Protein AF-A0A401QF57-F1 (afdb_monomer_lite)

Structure (mmCIF, N/CA/C/O backbone):
data_AF-A0A401QF57-F1
#
_entry.id   AF-A0A401QF57-F1
#
loop_
_atom_site.group_PDB
_atom_site.id
_atom_site.type_symbol
_atom_site.label_atom_id
_atom_site.label_alt_id
_atom_site.label_comp_id
_atom_site.label_asym_id
_atom_site.label_entity_id
_atom_site.label_seq_id
_atom_site.pdbx_PDB_ins_code
_atom_site.Cartn_x
_atom_site.Cartn_y
_atom_site.Cartn_z
_atom_site.occupancy
_atom_site.B_iso_or_equiv
_atom_site.auth_seq_id
_atom_site.auth_comp_id
_atom_site.auth_asym_id
_atom_site.auth_atom_id
_atom_site.pdbx_PDB_model_num
ATOM 1 N N . PHE A 1 1 ? 5.987 4.599 -13.560 1.00 45.88 1 PHE A N 1
ATOM 2 C CA . PHE A 1 1 ? 5.407 3.442 -14.278 1.00 45.88 1 PHE A CA 1
ATOM 3 C C . PHE A 1 1 ? 6.190 3.004 -15.525 1.00 45.88 1 PHE A C 1
ATOM 5 O O . PHE A 1 1 ? 6.233 1.810 -15.773 1.00 45.88 1 PHE A O 1
ATOM 12 N N . GLY A 1 2 ? 6.847 3.891 -16.292 1.00 44.38 2 GLY A N 1
ATOM 13 C CA . GLY A 1 2 ? 7.548 3.498 -17.535 1.00 44.38 2 GLY A CA 1
ATOM 14 C C . GLY A 1 2 ? 8.896 2.760 -17.393 1.00 44.38 2 GLY A C 1
ATOM 15 O O . GLY A 1 2 ? 9.290 2.054 -18.313 1.00 44.38 2 GLY A O 1
ATOM 16 N N . ALA A 1 3 ? 9.602 2.878 -16.260 1.00 53.50 3 ALA A N 1
ATOM 17 C CA . ALA A 1 3 ? 10.972 2.354 -16.111 1.00 53.50 3 ALA A CA 1
ATOM 18 C C . ALA A 1 3 ? 11.071 0.862 -15.712 1.00 53.50 3 ALA A C 1
ATOM 20 O O . ALA A 1 3 ? 12.091 0.225 -15.980 1.00 53.50 3 ALA A O 1
ATOM 21 N N . GLN A 1 4 ? 10.019 0.288 -15.112 1.00 53.28 4 GLN A N 1
ATOM 22 C CA . GLN A 1 4 ? 10.009 -1.108 -14.641 1.00 53.28 4 GLN A 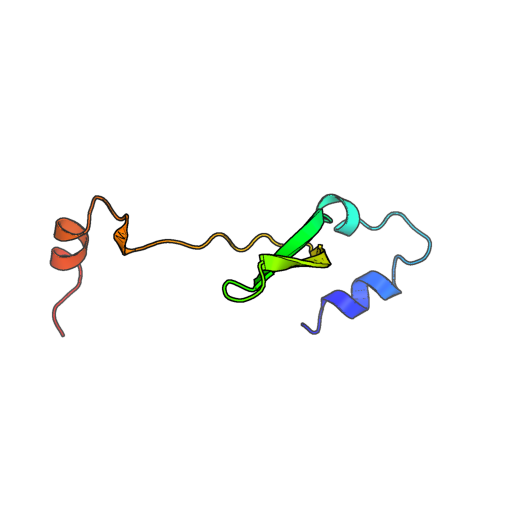CA 1
ATOM 23 C C . GLN A 1 4 ? 10.039 -2.111 -15.815 1.00 53.28 4 GLN A C 1
ATOM 25 O O . GLN A 1 4 ? 10.736 -3.121 -15.762 1.00 53.28 4 GLN A O 1
ATOM 30 N N . LEU A 1 5 ? 9.353 -1.789 -16.921 1.00 54.41 5 LEU A N 1
ATOM 31 C CA . LEU A 1 5 ? 9.198 -2.674 -18.087 1.00 54.41 5 LEU A CA 1
ATOM 32 C C . LEU A 1 5 ? 10.498 -2.906 -18.880 1.00 54.41 5 LEU A C 1
ATOM 34 O O . LEU A 1 5 ? 10.606 -3.904 -19.591 1.00 54.41 5 LEU A O 1
ATOM 38 N N . LEU A 1 6 ? 11.475 -1.995 -18.800 1.00 58.09 6 LEU A N 1
ATOM 39 C CA . LEU A 1 6 ? 12.746 -2.111 -19.532 1.00 58.09 6 LEU A CA 1
ATOM 40 C C . LEU A 1 6 ? 13.737 -3.052 -18.828 1.00 58.09 6 LEU A C 1
ATOM 42 O O . LEU A 1 6 ? 14.402 -3.845 -19.493 1.00 58.09 6 LEU A O 1
ATOM 46 N N . HIS A 1 7 ? 13.795 -3.025 -17.494 1.00 56.34 7 HIS A N 1
ATOM 47 C CA . HIS A 1 7 ? 14.695 -3.883 -16.713 1.00 56.34 7 HIS A CA 1
ATOM 48 C C . HIS A 1 7 ? 14.273 -5.357 -16.748 1.00 56.34 7 HIS A C 1
ATOM 50 O O . HIS A 1 7 ? 15.111 -6.237 -16.929 1.00 56.34 7 HIS A O 1
ATOM 56 N N . GLU A 1 8 ? 12.968 -5.634 -16.676 1.00 59.59 8 GLU A N 1
ATOM 57 C CA . GLU A 1 8 ? 12.432 -6.998 -16.804 1.00 59.59 8 GLU A CA 1
ATOM 58 C C . GLU A 1 8 ? 12.653 -7.613 -18.193 1.00 59.59 8 GLU A C 1
ATOM 60 O O . GLU A 1 8 ? 12.572 -8.830 -18.346 1.00 59.59 8 GLU A O 1
ATOM 65 N N . ARG A 1 9 ? 12.914 -6.795 -19.221 1.00 58.31 9 ARG A N 1
ATOM 66 C CA . ARG A 1 9 ? 13.213 -7.261 -20.583 1.00 58.31 9 ARG A CA 1
ATOM 67 C C . ARG A 1 9 ? 14.696 -7.567 -20.794 1.00 58.31 9 ARG A C 1
ATOM 69 O O . ARG A 1 9 ? 14.990 -8.487 -21.549 1.00 58.31 9 ARG A O 1
ATOM 76 N N . ASN A 1 10 ? 15.600 -6.856 -20.116 1.00 60.72 10 ASN A N 1
ATOM 77 C CA . ASN A 1 10 ? 17.051 -7.034 -20.266 1.00 60.72 10 ASN A CA 1
ATOM 78 C C . ASN A 1 10 ? 17.645 -8.153 -19.396 1.00 60.72 10 ASN A C 1
ATOM 80 O O . ASN A 1 10 ? 18.673 -8.706 -19.769 1.00 60.72 10 ASN A O 1
ATOM 84 N N . CYS A 1 11 ? 17.001 -8.528 -18.286 1.00 57.44 11 CYS A N 1
ATOM 85 C CA . CYS A 1 11 ? 17.526 -9.542 -17.358 1.00 57.44 11 CYS A CA 1
ATOM 86 C C . CYS A 1 11 ? 16.706 -10.845 -17.341 1.00 57.44 11 CYS A C 1
ATOM 88 O O . CYS A 1 11 ? 16.681 -11.540 -16.332 1.00 57.44 11 CYS A O 1
ATOM 90 N N . ARG A 1 12 ? 16.003 -11.205 -18.428 1.00 60.56 12 ARG A N 1
ATOM 91 C CA . ARG A 1 12 ? 15.178 -12.438 -18.460 1.00 60.56 12 ARG A CA 1
ATOM 92 C C . ARG A 1 12 ? 15.976 -13.740 -18.309 1.00 60.56 12 ARG A C 1
ATOM 94 O O . ARG A 1 12 ? 15.376 -14.773 -18.035 1.00 60.56 12 ARG A O 1
ATOM 101 N N . SER A 1 13 ? 17.290 -13.701 -18.518 1.00 62.06 13 SER A N 1
ATOM 102 C CA . SER A 1 13 ? 18.180 -14.870 -18.556 1.00 62.06 13 SER A CA 1
ATOM 103 C C . SER A 1 13 ? 19.415 -14.739 -17.651 1.00 62.06 13 SER A C 1
ATOM 105 O O . SER A 1 13 ? 20.327 -15.553 -17.756 1.00 62.06 13 SER A O 1
ATOM 107 N N . SER A 1 14 ? 19.465 -13.723 -16.785 1.00 68.69 14 SER A N 1
ATOM 108 C CA . SER A 1 14 ? 20.555 -13.464 -15.832 1.00 68.69 14 SER A CA 1
ATOM 109 C C . SER A 1 14 ? 19.984 -13.048 -14.476 1.00 68.69 14 SER A C 1
ATOM 111 O O . SER A 1 14 ? 18.819 -12.662 -14.399 1.00 68.69 14 SER A O 1
ATOM 113 N N . GLU A 1 15 ? 20.792 -13.084 -13.415 1.00 68.75 15 GLU A N 1
ATOM 114 C CA . GLU A 1 15 ? 20.372 -12.605 -12.092 1.00 68.75 15 GLU A CA 1
ATOM 115 C C . GLU A 1 15 ? 19.839 -11.167 -12.184 1.00 68.75 15 GLU A C 1
ATOM 117 O O . GLU A 1 15 ? 20.510 -10.260 -12.687 1.00 68.75 15 GLU A O 1
ATOM 122 N N . ASN A 1 16 ? 18.592 -10.972 -11.748 1.00 75.31 16 ASN A N 1
ATOM 123 C CA . ASN A 1 16 ? 17.935 -9.675 -11.774 1.00 75.31 16 ASN A CA 1
ATOM 124 C C . ASN A 1 16 ? 18.043 -9.035 -10.382 1.00 75.31 16 ASN A C 1
ATOM 126 O O . ASN A 1 16 ? 17.379 -9.501 -9.455 1.00 75.31 16 ASN A O 1
ATOM 130 N N . PRO A 1 17 ? 18.807 -7.943 -10.211 1.00 79.62 17 PRO A N 1
ATOM 131 C CA . PRO A 1 17 ? 18.982 -7.306 -8.907 1.00 79.62 17 PRO A CA 1
ATOM 132 C C . PRO A 1 17 ? 17.669 -6.782 -8.299 1.00 79.62 17 PRO A C 1
ATOM 134 O O . PRO A 1 17 ? 17.604 -6.569 -7.091 1.00 79.62 17 PRO A O 1
ATOM 137 N N . ASN A 1 18 ? 16.595 -6.630 -9.087 1.00 75.69 18 ASN A N 1
ATOM 138 C CA . ASN A 1 18 ? 15.270 -6.291 -8.555 1.00 75.69 18 ASN A CA 1
ATOM 139 C C . ASN A 1 18 ? 14.671 -7.392 -7.671 1.00 75.69 18 ASN A C 1
ATOM 141 O O . ASN A 1 18 ? 13.797 -7.096 -6.858 1.00 75.69 18 ASN A O 1
ATOM 145 N N . GLU A 1 19 ? 15.116 -8.645 -7.793 1.00 82.38 19 GLU A N 1
ATOM 146 C CA . GLU A 1 19 ? 14.646 -9.719 -6.913 1.00 82.38 19 GLU A CA 1
ATOM 147 C C . GLU A 1 19 ? 15.009 -9.470 -5.447 1.00 82.38 19 GLU A C 1
ATOM 149 O O . GLU A 1 19 ? 14.238 -9.853 -4.571 1.00 82.38 19 GLU A O 1
ATOM 154 N N . ALA A 1 20 ? 16.094 -8.737 -5.172 1.00 85.44 20 ALA A N 1
ATOM 155 C CA . ALA A 1 20 ? 16.489 -8.371 -3.813 1.00 85.44 20 ALA A CA 1
ATOM 156 C C . ALA A 1 20 ? 15.454 -7.486 -3.090 1.00 85.44 20 ALA A C 1
ATOM 158 O O . ALA A 1 20 ? 15.403 -7.478 -1.863 1.00 85.44 20 ALA A O 1
ATOM 159 N N . PHE A 1 21 ? 14.618 -6.759 -3.838 1.00 86.38 21 PHE A N 1
ATOM 160 C CA . PHE A 1 21 ? 13.556 -5.906 -3.294 1.00 86.38 21 PHE A CA 1
ATOM 161 C C . PHE A 1 21 ? 12.161 -6.512 -3.454 1.00 86.38 21 PHE A C 1
ATOM 163 O O . PHE A 1 21 ? 11.175 -5.898 -3.057 1.00 86.38 21 PHE A O 1
ATOM 170 N N . ARG A 1 22 ? 12.053 -7.700 -4.054 1.00 90.38 22 ARG A N 1
ATOM 171 C CA . ARG A 1 22 ? 10.772 -8.334 -4.352 1.00 90.38 22 ARG A CA 1
ATOM 172 C C . ARG A 1 22 ? 10.137 -8.875 -3.075 1.00 90.38 22 ARG A C 1
ATOM 174 O O . ARG A 1 22 ? 10.728 -9.700 -2.386 1.00 90.38 22 ARG A O 1
ATOM 181 N N . PHE A 1 23 ? 8.886 -8.507 -2.821 1.00 92.19 23 PHE A N 1
ATOM 182 C CA . PHE A 1 23 ? 8.075 -9.118 -1.770 1.00 92.19 23 PHE A CA 1
ATOM 183 C C . PHE A 1 23 ? 6.666 -9.458 -2.262 1.00 92.19 23 PHE A C 1
ATOM 185 O O . PHE A 1 23 ? 6.185 -8.938 -3.272 1.00 92.19 23 PHE A O 1
ATOM 192 N N . LEU A 1 24 ? 6.012 -10.384 -1.557 1.00 94.62 24 LEU A N 1
ATOM 193 C CA . LEU A 1 24 ? 4.609 -10.729 -1.767 1.00 94.62 24 LEU A CA 1
ATOM 194 C C . LEU A 1 24 ? 3.748 -9.962 -0.768 1.00 94.62 24 LEU A C 1
ATOM 196 O O . LEU A 1 24 ? 3.977 -10.025 0.438 1.00 94.62 24 LEU A O 1
ATOM 200 N N . VAL A 1 25 ? 2.744 -9.261 -1.281 1.00 94.19 25 VAL A N 1
ATOM 201 C CA . VAL A 1 25 ? 1.706 -8.618 -0.480 1.00 94.19 25 V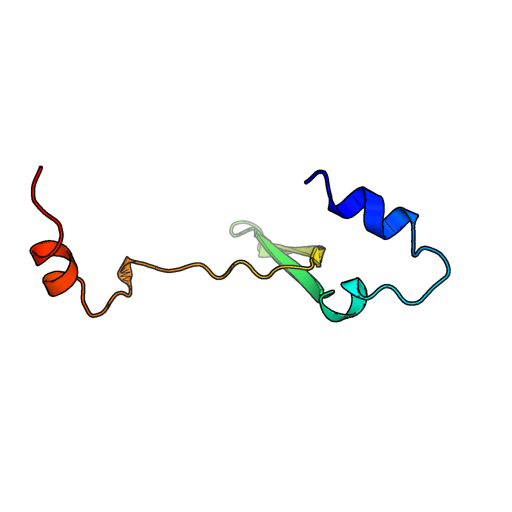AL A CA 1
ATOM 202 C C . VAL A 1 25 ? 0.468 -9.494 -0.523 1.00 94.19 25 VAL A C 1
ATOM 204 O O . VAL A 1 25 ? -0.057 -9.774 -1.602 1.00 94.19 25 VAL A O 1
ATOM 207 N N . GLU A 1 26 ? 0.001 -9.906 0.652 1.00 96.75 26 GLU A N 1
ATOM 208 C CA . GLU A 1 26 ? -1.296 -10.550 0.820 1.00 96.75 26 GLU A CA 1
ATOM 209 C C . GLU A 1 26 ? -2.335 -9.508 1.240 1.00 96.75 26 GLU A C 1
ATOM 211 O O . GLU A 1 26 ? -2.243 -8.884 2.297 1.00 96.75 26 GLU A O 1
ATOM 216 N N . GLU A 1 27 ? -3.341 -9.321 0.397 1.00 93.81 27 GLU A N 1
ATOM 217 C CA . GLU A 1 27 ? -4.501 -8.491 0.669 1.00 93.81 27 GLU A CA 1
ATOM 218 C C . GLU A 1 27 ? -5.656 -9.374 1.138 1.00 93.81 27 GLU A C 1
ATOM 220 O O . GLU A 1 27 ? -6.002 -10.374 0.504 1.00 93.81 27 GLU A O 1
ATOM 225 N N . ARG A 1 28 ? -6.293 -8.971 2.239 1.00 96.19 28 ARG A N 1
ATOM 226 C CA . ARG A 1 28 ? -7.468 -9.639 2.795 1.00 96.19 28 ARG A CA 1
ATOM 227 C C . ARG A 1 28 ? -8.645 -8.674 2.831 1.00 96.19 28 ARG A C 1
ATOM 229 O O . ARG A 1 28 ? -8.637 -7.701 3.580 1.00 96.19 28 ARG A O 1
ATOM 236 N N . ILE A 1 29 ? -9.691 -8.990 2.077 1.00 95.81 29 ILE A N 1
ATOM 237 C CA . ILE A 1 29 ? -10.937 -8.222 2.048 1.00 95.81 29 ILE A CA 1
ATOM 238 C C . ILE A 1 29 ? -12.008 -8.998 2.814 1.00 95.81 29 ILE A C 1
ATOM 240 O O . ILE A 1 29 ? -12.383 -10.101 2.417 1.00 95.81 29 ILE A O 1
ATOM 244 N N . ASN A 1 30 ? -12.517 -8.407 3.897 1.00 96.69 30 ASN A N 1
ATOM 245 C CA . ASN A 1 30 ? -13.627 -8.949 4.683 1.00 96.69 30 ASN A CA 1
ATOM 246 C C . ASN A 1 30 ? -14.930 -8.211 4.361 1.00 96.69 30 ASN A C 1
ATOM 248 O O . ASN A 1 30 ? -15.034 -7.001 4.557 1.00 96.69 30 ASN A O 1
ATOM 252 N N . CYS A 1 31 ? -15.956 -8.949 3.940 1.00 95.62 31 CYS A N 1
ATOM 253 C CA . CYS A 1 31 ? -17.313 -8.426 3.844 1.00 95.62 31 CYS A CA 1
ATOM 254 C C . CYS A 1 31 ? -17.951 -8.383 5.240 1.00 95.62 31 CYS A C 1
ATOM 256 O O . CYS A 1 31 ? -18.266 -9.428 5.804 1.00 95.62 31 CYS A O 1
ATOM 258 N N . LEU A 1 32 ? -18.194 -7.182 5.772 1.00 95.31 32 LEU A N 1
ATOM 259 C CA . LEU A 1 32 ? -18.772 -6.989 7.112 1.00 95.31 32 LEU A CA 1
ATOM 260 C C . LEU A 1 32 ? -20.182 -7.585 7.264 1.00 95.31 32 LEU A C 1
ATOM 262 O O . LEU A 1 32 ? -20.514 -8.090 8.328 1.00 95.31 32 LEU A O 1
ATOM 266 N N . ALA A 1 33 ? -20.998 -7.565 6.205 1.00 96.25 33 ALA A N 1
ATOM 267 C CA . ALA A 1 33 ? -22.383 -8.041 6.262 1.00 96.25 33 ALA A CA 1
ATOM 268 C C . ALA A 1 33 ? -22.518 -9.571 6.163 1.00 96.25 33 ALA A C 1
ATOM 270 O O . ALA A 1 33 ? -23.413 -10.149 6.768 1.00 96.25 33 ALA A O 1
ATOM 271 N N . SER A 1 34 ? -21.655 -10.233 5.383 1.00 95.00 34 SER A N 1
ATOM 272 C CA . SER A 1 34 ? -21.747 -11.683 5.131 1.00 95.00 34 SER A CA 1
ATOM 273 C C . SER A 1 34 ? -20.656 -12.508 5.814 1.00 95.00 34 SER A C 1
ATOM 275 O O . SER A 1 34 ? -20.686 -13.733 5.735 1.00 95.00 34 SER A O 1
ATOM 277 N N . GLY A 1 35 ? -19.655 -11.860 6.416 1.00 94.62 35 GLY A N 1
ATOM 278 C CA . GLY A 1 35 ? -18.482 -12.514 7.001 1.00 94.62 35 GLY A CA 1
ATOM 279 C C . GLY A 1 35 ? -17.535 -13.157 5.981 1.00 94.62 35 GLY A C 1
ATOM 280 O O . GLY A 1 35 ? -16.519 -13.730 6.367 1.00 94.62 35 GLY A O 1
ATOM 281 N N . LYS A 1 36 ? -17.838 -13.078 4.677 1.00 96.25 36 LYS A N 1
ATOM 282 C CA . LYS A 1 36 ? -17.014 -13.681 3.624 1.00 96.25 36 LYS A CA 1
ATOM 283 C C . LYS A 1 36 ? -15.678 -12.964 3.495 1.00 96.25 36 LYS A C 1
ATOM 285 O O . LYS A 1 36 ? -15.614 -11.735 3.523 1.00 96.25 36 LYS A O 1
ATOM 290 N N . VAL A 1 37 ? -14.634 -13.755 3.280 1.00 96.88 37 VAL A N 1
ATOM 291 C CA . VAL A 1 37 ? -13.258 -13.282 3.135 1.00 96.88 37 VAL A CA 1
ATOM 292 C C . VAL A 1 37 ? -12.766 -13.585 1.728 1.00 96.88 37 VAL A C 1
ATOM 294 O O . VAL A 1 37 ? -12.993 -14.680 1.214 1.00 96.88 37 VAL A O 1
ATOM 297 N N . LYS A 1 38 ? -12.074 -12.630 1.113 1.00 96.56 38 LYS A N 1
ATOM 298 C CA . LYS A 1 38 ? -11.331 -12.828 -0.131 1.00 96.56 38 LYS A CA 1
ATOM 299 C C . LYS A 1 38 ? -9.863 -12.499 0.105 1.00 96.56 38 LYS A C 1
ATOM 301 O O . LYS A 1 38 ? -9.562 -11.452 0.672 1.00 96.56 38 LYS A O 1
ATOM 306 N N . TYR A 1 39 ? -8.987 -13.376 -0.369 1.00 97.12 39 TYR A N 1
ATOM 307 C CA . TYR A 1 39 ? -7.543 -13.178 -0.361 1.00 97.12 39 TYR A CA 1
ATOM 308 C C . TYR A 1 39 ? -7.055 -12.904 -1.782 1.00 97.12 39 TYR A C 1
ATOM 310 O O . TYR A 1 39 ? -7.472 -13.583 -2.725 1.00 97.12 39 TYR A O 1
ATOM 318 N N . THR A 1 40 ? -6.194 -11.907 -1.942 1.00 95.69 40 THR A N 1
ATOM 319 C CA . THR A 1 40 ? -5.508 -11.588 -3.197 1.00 95.69 40 THR A CA 1
ATOM 320 C C . THR A 1 40 ? -4.023 -11.411 -2.925 1.00 95.69 40 THR A C 1
ATOM 322 O O . THR A 1 40 ? -3.636 -10.887 -1.888 1.00 95.69 40 THR A O 1
ATOM 325 N N . GLN A 1 41 ? -3.179 -11.880 -3.839 1.00 95.88 41 GLN A N 1
ATOM 326 C CA . GLN A 1 41 ? -1.729 -11.755 -3.719 1.00 95.88 41 GLN A CA 1
ATOM 327 C C . GLN A 1 41 ? -1.191 -10.923 -4.875 1.00 95.88 41 GLN A C 1
ATOM 329 O O . GLN A 1 41 ? -1.632 -11.078 -6.016 1.00 95.88 41 GLN A O 1
ATOM 334 N N . ARG A 1 42 ? -0.227 -10.052 -4.582 1.00 93.12 42 ARG A N 1
ATOM 335 C CA . ARG A 1 42 ? 0.491 -9.275 -5.594 1.00 93.12 42 ARG A CA 1
ATOM 336 C C . ARG A 1 42 ? 1.976 -9.207 -5.266 1.00 93.12 42 ARG A C 1
ATOM 338 O O . ARG A 1 42 ? 2.362 -9.235 -4.101 1.00 93.12 42 ARG A O 1
ATOM 345 N N . VAL A 1 43 ? 2.798 -9.121 -6.304 1.00 93.44 43 VAL A N 1
ATOM 346 C CA . VAL A 1 43 ? 4.230 -8.848 -6.159 1.00 93.44 43 VAL A CA 1
ATOM 347 C C . VAL A 1 43 ? 4.419 -7.340 -6.117 1.00 93.44 43 VAL A C 1
ATOM 349 O O . VAL A 1 43 ? 3.858 -6.629 -6.950 1.00 93.44 43 VAL A O 1
ATOM 352 N N . ASP A 1 44 ? 5.207 -6.868 -5.163 1.00 92.06 44 ASP A N 1
ATOM 353 C CA . ASP A 1 44 ? 5.549 -5.460 -5.017 1.00 92.06 44 ASP A CA 1
ATOM 354 C C . ASP A 1 44 ? 7.053 -5.328 -4.725 1.00 92.06 44 ASP A C 1
ATOM 356 O O . ASP A 1 44 ? 7.726 -6.302 -4.374 1.00 92.06 44 ASP A O 1
ATOM 360 N N . TYR A 1 45 ? 7.586 -4.130 -4.940 1.00 91.06 45 TYR A N 1
ATOM 361 C CA . TYR A 1 45 ? 9.016 -3.825 -4.798 1.00 91.06 45 TYR A CA 1
ATOM 362 C C . TYR A 1 45 ? 9.264 -2.616 -3.892 1.00 91.06 45 TYR A C 1
ATOM 364 O O . TYR A 1 45 ? 10.397 -2.369 -3.488 1.00 91.06 45 TYR A O 1
ATOM 372 N N . ILE A 1 46 ? 8.218 -1.848 -3.562 1.00 90.06 46 ILE A N 1
ATOM 373 C CA . ILE A 1 46 ? 8.323 -0.654 -2.720 1.00 90.06 46 ILE A CA 1
ATOM 374 C C . ILE A 1 46 ? 7.213 -0.682 -1.673 1.00 90.06 46 ILE A C 1
ATOM 376 O O . ILE A 1 46 ? 6.030 -0.691 -2.003 1.00 90.06 46 ILE A O 1
ATOM 380 N N . MET A 1 47 ? 7.585 -0.634 -0.393 1.00 89.00 47 MET A N 1
ATOM 381 C CA . MET A 1 47 ? 6.618 -0.492 0.693 1.00 89.00 47 MET A CA 1
ATOM 382 C C . MET A 1 47 ? 6.325 0.991 0.947 1.00 89.00 47 MET A C 1
ATOM 384 O O . MET A 1 47 ? 7.192 1.740 1.395 1.00 89.00 47 MET A O 1
ATOM 388 N N . GLN A 1 48 ? 5.092 1.418 0.675 1.00 87.88 48 GLN A N 1
ATOM 389 C CA . GLN A 1 48 ? 4.625 2.760 1.021 1.00 87.88 48 GLN A CA 1
ATOM 390 C C . GLN A 1 48 ? 4.227 2.798 2.499 1.00 87.88 48 GLN A C 1
ATOM 392 O O . GLN A 1 48 ? 3.223 2.202 2.888 1.00 87.88 48 GLN A O 1
ATOM 397 N N . LEU A 1 49 ? 5.009 3.494 3.324 1.00 89.75 49 LEU A N 1
ATOM 398 C CA . LEU A 1 49 ? 4.696 3.673 4.739 1.00 89.75 49 LEU A CA 1
ATOM 399 C C . LEU A 1 49 ? 3.818 4.926 4.920 1.00 89.75 49 LEU A C 1
ATOM 401 O O . LEU A 1 49 ? 4.289 6.03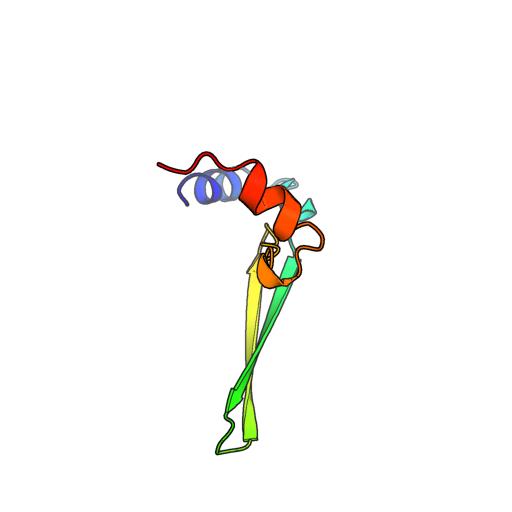0 4.634 1.00 89.75 49 LEU A O 1
ATOM 405 N N . PRO A 1 50 ? 2.556 4.799 5.375 1.00 89.75 50 PRO A N 1
ATOM 406 C CA . PRO A 1 50 ? 1.725 5.963 5.648 1.00 89.75 50 PRO A CA 1
ATOM 407 C C . PRO A 1 50 ? 2.296 6.747 6.833 1.00 89.75 50 PRO A C 1
ATOM 409 O O . PRO A 1 50 ? 2.668 6.165 7.851 1.00 89.75 50 PRO A O 1
ATOM 412 N N . VAL A 1 51 ? 2.330 8.075 6.714 1.00 90.56 51 VAL A N 1
ATOM 413 C CA . VAL A 1 51 ? 2.753 8.974 7.795 1.00 90.56 51 VAL A CA 1
ATOM 414 C C . VAL A 1 51 ? 1.507 9.618 8.408 1.00 90.56 51 VAL A C 1
ATOM 416 O O . VAL A 1 51 ? 0.958 10.559 7.830 1.00 90.56 51 VAL A O 1
ATOM 419 N N . PRO A 1 52 ? 1.008 9.117 9.553 1.00 89.31 52 PRO A N 1
ATOM 420 C CA . PRO A 1 52 ? -0.163 9.688 10.199 1.00 89.31 52 PRO A CA 1
ATOM 421 C C . PRO A 1 52 ? 0.214 10.997 10.895 1.00 89.31 52 PRO A C 1
ATOM 423 O O . PRO A 1 52 ? 0.736 10.998 12.009 1.00 89.31 52 PRO A O 1
ATOM 426 N N . MET A 1 53 ? -0.108 12.125 10.263 1.00 87.12 53 MET A N 1
ATOM 427 C CA . MET A 1 53 ? 0.105 13.454 10.853 1.00 87.12 53 MET A CA 1
ATOM 428 C C . MET A 1 53 ? -0.639 13.621 12.184 1.00 87.12 53 MET A C 1
ATOM 430 O O . MET A 1 53 ? -0.182 14.335 13.075 1.00 87.12 53 MET A O 1
ATOM 434 N N . GLU A 1 54 ? -1.737 12.884 12.380 1.00 86.50 54 GLU A N 1
ATOM 435 C CA . GLU A 1 54 ? -2.469 12.903 13.642 1.00 86.50 54 GLU A CA 1
ATOM 436 C C . GLU A 1 54 ? -1.735 12.253 14.816 1.00 86.50 54 GLU A C 1
ATOM 438 O O . GLU A 1 54 ? -2.043 12.555 15.968 1.00 86.50 54 GLU A O 1
ATOM 443 N N . ALA A 1 55 ? -0.736 11.416 14.553 1.00 87.44 55 ALA A N 1
ATOM 444 C CA . ALA A 1 55 ? 0.115 10.847 15.591 1.00 87.44 55 ALA A CA 1
ATOM 445 C C . ALA A 1 55 ? 1.335 11.732 15.905 1.00 87.44 55 ALA A C 1
ATOM 447 O O . ALA A 1 55 ? 2.170 11.357 16.727 1.00 87.44 55 ALA A O 1
ATOM 448 N N . ALA A 1 56 ? 1.469 12.898 15.261 1.00 87.12 56 ALA A N 1
ATOM 449 C CA . ALA A 1 56 ? 2.592 13.791 15.503 1.00 87.12 56 ALA A CA 1
ATOM 450 C C . ALA A 1 56 ? 2.590 14.297 16.957 1.00 87.12 56 ALA A C 1
ATOM 452 O O . ALA A 1 56 ? 1.597 14.821 17.459 1.00 87.12 56 ALA A O 1
ATOM 453 N N . ILE A 1 57 ? 3.730 14.168 17.635 1.00 87.75 57 ILE A N 1
ATOM 454 C CA . ILE A 1 57 ? 3.910 14.593 19.035 1.00 87.75 57 ILE A CA 1
ATOM 455 C C . ILE A 1 57 ? 4.141 16.111 19.119 1.00 87.75 57 ILE A C 1
ATOM 457 O O . ILE A 1 57 ? 3.866 16.755 20.128 1.00 87.75 57 ILE A O 1
ATOM 461 N N . ASN A 1 58 ? 4.632 16.712 18.037 1.00 84.31 58 ASN A N 1
ATOM 462 C CA . ASN A 1 58 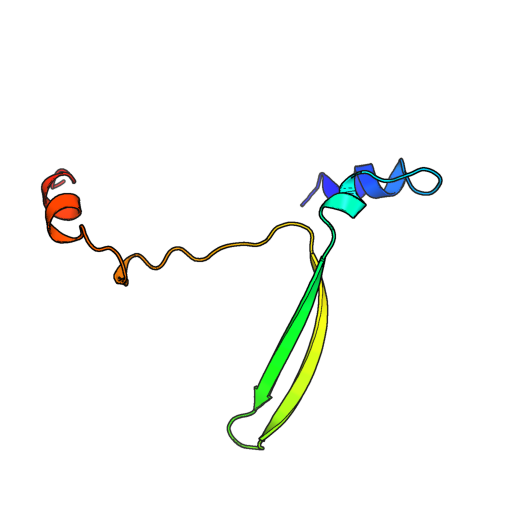? 5.048 18.108 17.968 1.00 84.31 58 ASN A CA 1
ATOM 463 C C . ASN A 1 58 ? 4.009 19.035 17.316 1.00 84.31 58 ASN A C 1
ATOM 465 O O . ASN A 1 58 ? 4.385 20.127 16.899 1.00 84.31 58 ASN A O 1
ATOM 469 N N . LYS A 1 59 ? 2.725 18.650 17.249 1.00 76.75 59 LYS A N 1
ATOM 470 C CA . LYS A 1 59 ? 1.673 19.432 16.561 1.00 76.75 59 LYS A CA 1
ATOM 471 C C . LYS A 1 59 ? 1.666 20.920 16.933 1.00 76.75 59 L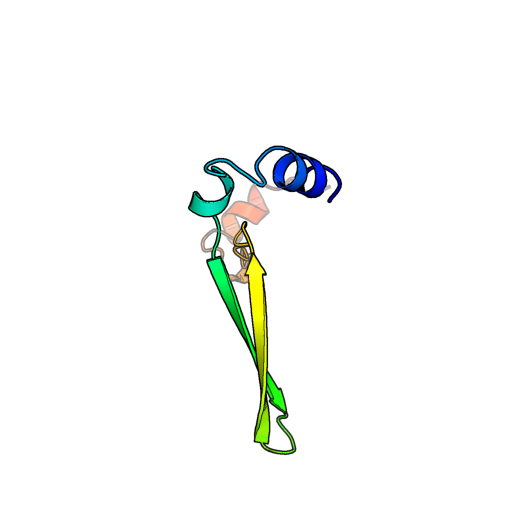YS A C 1
ATOM 473 O O . LYS A 1 59 ? 1.603 21.760 16.046 1.00 76.75 59 LYS A O 1
ATOM 478 N N . GLY A 1 60 ? 1.795 21.249 18.223 1.00 75.06 60 GLY A N 1
ATOM 479 C CA . GLY A 1 60 ? 1.810 22.643 18.689 1.00 75.06 60 GLY A CA 1
ATOM 480 C C . GLY A 1 60 ? 3.022 23.445 18.199 1.00 75.06 60 GLY A C 1
ATOM 481 O O . GLY A 1 60 ? 2.867 24.558 17.715 1.00 75.06 60 GLY A O 1
ATOM 482 N N . LYS A 1 61 ? 4.221 22.849 18.241 1.00 70.38 61 LYS A N 1
ATOM 483 C CA . LYS A 1 61 ? 5.460 23.486 17.756 1.00 70.38 61 LYS A CA 1
ATOM 484 C C . LYS A 1 61 ? 5.509 23.573 16.229 1.00 70.38 61 LYS A C 1
ATOM 486 O O . LYS A 1 61 ? 6.073 24.511 15.681 1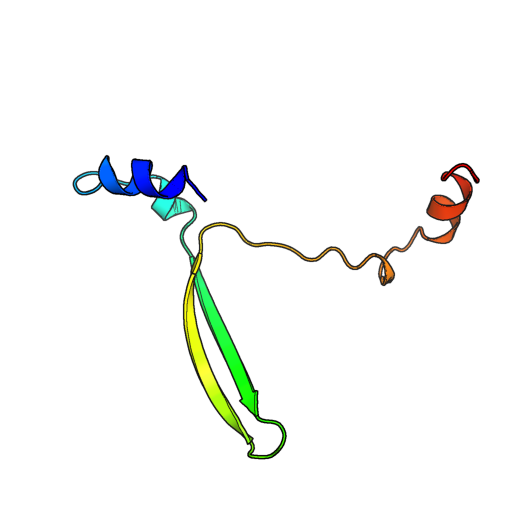.00 70.38 61 LYS A O 1
ATOM 491 N N . ALA A 1 62 ? 4.924 22.591 15.543 1.00 69.44 62 ALA A N 1
ATOM 492 C CA . ALA A 1 62 ? 4.819 22.586 14.089 1.00 69.44 62 ALA A CA 1
ATOM 493 C C . ALA A 1 62 ? 3.900 23.713 13.585 1.00 69.44 62 ALA A C 1
ATOM 495 O O . ALA A 1 62 ? 4.221 24.358 12.590 1.00 69.44 62 ALA A O 1
ATOM 496 N N . ALA A 1 63 ? 2.799 23.991 14.291 1.00 66.31 63 ALA A N 1
ATOM 497 C CA . ALA A 1 63 ? 1.883 25.075 13.943 1.00 66.31 63 ALA A CA 1
ATOM 498 C C . ALA A 1 63 ? 2.521 26.467 14.105 1.00 66.31 63 ALA A C 1
ATOM 500 O O . ALA A 1 63 ? 2.358 27.309 13.232 1.00 66.31 63 ALA A O 1
ATOM 501 N N . GLU A 1 64 ? 3.291 26.691 15.173 1.00 63.88 64 GLU A N 1
ATOM 502 C CA . GLU A 1 64 ? 3.955 27.978 15.442 1.00 63.88 64 GLU A CA 1
ATOM 503 C C . GLU A 1 64 ? 5.039 28.326 14.406 1.00 63.88 64 GLU A C 1
ATOM 505 O O . GLU A 1 64 ? 5.222 29.488 14.055 1.00 63.88 64 GLU A O 1
ATOM 510 N N . HIS A 1 65 ? 5.738 27.319 13.872 1.00 64.25 65 HIS A N 1
ATOM 511 C CA . HIS A 1 65 ? 6.808 27.509 12.887 1.00 64.25 65 HIS A CA 1
ATOM 512 C C . HIS A 1 65 ? 6.297 27.604 11.435 1.00 64.25 65 HIS A C 1
ATOM 514 O O . HIS A 1 65 ? 7.082 27.837 10.509 1.00 64.25 65 HIS A O 1
ATOM 520 N N . THR A 1 66 ? 4.996 27.406 11.214 1.00 65.25 66 THR A N 1
ATOM 521 C CA . THR A 1 66 ? 4.384 27.562 9.894 1.00 65.25 66 THR A CA 1
ATOM 522 C C . THR A 1 66 ? 3.884 29.005 9.781 1.00 65.25 66 THR A C 1
ATOM 524 O O . THR A 1 66 ? 2.965 29.368 10.514 1.00 65.25 66 THR A O 1
ATOM 527 N N . PRO A 1 67 ? 4.479 29.863 8.929 1.00 64.81 67 PRO A N 1
ATOM 528 C CA . PRO A 1 67 ? 4.050 31.252 8.826 1.00 64.81 67 PRO A CA 1
ATOM 529 C C . PRO A 1 67 ? 2.588 31.306 8.372 1.00 64.81 67 PRO A C 1
ATOM 531 O O . PRO A 1 67 ? 2.232 30.730 7.344 1.00 64.81 67 PRO A O 1
ATOM 534 N N . LEU A 1 68 ? 1.751 31.980 9.165 1.00 63.22 68 LEU A N 1
ATOM 535 C CA . LEU A 1 68 ? 0.384 32.340 8.794 1.00 63.22 68 LEU A CA 1
ATOM 536 C C . LEU A 1 68 ? 0.460 33.187 7.514 1.00 63.22 68 LEU A C 1
ATOM 538 O O . LEU A 1 68 ? 0.993 34.297 7.558 1.00 63.22 68 LEU A O 1
ATOM 542 N N . SER A 1 69 ? -0.006 32.643 6.384 1.00 58.12 69 SER A N 1
ATOM 543 C CA . SER A 1 69 ? -0.280 33.431 5.174 1.00 58.12 69 SER A CA 1
ATOM 544 C C . SER A 1 69 ? -1.585 34.192 5.326 1.00 58.12 69 SER A C 1
ATOM 546 O O . SER A 1 69 ? -2.570 33.514 5.707 1.00 58.12 69 SER A O 1
#

Organism: Scyliorhinus torazame (NCBI:txid75743)

Secondary structure (DSSP, 8-state):
--SHHHHHHH-TTS--GGGGG-EEEEEEEE-TTT--EEEEEEEES-------GGG-TTHHHHHHTS---

pLDDT: mean 79.8, std 15.6, range [44.38, 97.12]

Radius of gyration: 20.81 Å; chains: 1; bounding box: 43×48×40 Å

Sequence (69 aa):
FGAQLLHERNCRSSENPNEAFRFLVEERINCLASGKVKYTQRVDYIMQLPVPMEAAINKGKAAEHTPLS

Foldseek 3Di:
DPPVVVQCVVDVPHDRPLVVQKDKDWDWDADPVPRDIDIDIDIDRDDDDDDPPVPDPCVVVVVVPDDDD